Protein AF-A0A661KFM7-F1 (afdb_monomer_lite)

Radius of gyration: 10.35 Å; chains: 1; bounding box: 20×26×27 Å

Structure (mmCIF, N/CA/C/O backbone):
data_AF-A0A661KFM7-F1
#
_entry.id   AF-A0A661KFM7-F1
#
loop_
_atom_site.group_PDB
_atom_site.id
_atom_site.type_symbol
_atom_site.label_atom_id
_atom_site.label_alt_id
_atom_site.label_comp_id
_atom_site.label_asym_id
_atom_site.label_entity_id
_atom_site.label_seq_id
_atom_site.pdbx_PDB_ins_code
_atom_site.Cartn_x
_atom_site.Cartn_y
_atom_site.Cartn_z
_atom_site.occupancy
_atom_site.B_iso_or_equiv
_atom_site.auth_seq_id
_atom_site.auth_comp_id
_atom_site.auth_asym_id
_atom_site.auth_atom_id
_atom_site.pdbx_PDB_model_num
ATOM 1 N N . ILE A 1 1 ? 1.233 -3.483 -17.573 1.00 57.59 1 ILE A N 1
ATOM 2 C CA . ILE A 1 1 ? 1.302 -4.247 -16.294 1.00 57.59 1 ILE A CA 1
ATOM 3 C C . ILE A 1 1 ? 1.118 -3.377 -15.026 1.00 57.59 1 ILE A C 1
ATOM 5 O O . ILE A 1 1 ? 1.051 -3.910 -13.933 1.00 57.59 1 ILE A O 1
ATOM 9 N N . ILE A 1 2 ? 0.977 -2.045 -15.127 1.00 63.22 2 ILE A N 1
ATOM 10 C CA . ILE A 1 2 ? 0.995 -1.126 -13.961 1.00 63.22 2 ILE A CA 1
ATOM 11 C C . ILE A 1 2 ? -0.372 -1.018 -13.244 1.00 63.22 2 ILE A C 1
ATOM 13 O O . ILE A 1 2 ? -0.438 -0.667 -12.068 1.00 63.22 2 ILE A O 1
ATOM 17 N N . ALA A 1 3 ? -1.471 -1.327 -13.943 1.00 74.88 3 ALA A N 1
ATOM 18 C CA . ALA A 1 3 ? -2.832 -1.211 -13.413 1.00 74.88 3 ALA A CA 1
ATOM 19 C C . ALA A 1 3 ? -3.121 -2.222 -12.290 1.00 74.88 3 ALA A C 1
ATOM 21 O O . ALA A 1 3 ? -3.622 -1.830 -11.239 1.00 74.88 3 ALA A O 1
ATOM 22 N N . VAL A 1 4 ? -2.713 -3.483 -12.480 1.00 81.44 4 VAL A N 1
ATOM 23 C CA . VAL A 1 4 ? -2.881 -4.558 -11.486 1.00 81.44 4 VAL A CA 1
ATOM 24 C C . VAL A 1 4 ? -2.174 -4.199 -10.186 1.00 81.44 4 VAL A C 1
ATOM 26 O O . VAL A 1 4 ? -2.733 -4.353 -9.110 1.00 81.44 4 VAL A O 1
ATOM 29 N N . GLU A 1 5 ? -0.968 -3.644 -10.271 1.00 81.19 5 GLU A N 1
ATOM 30 C CA . GLU A 1 5 ? -0.193 -3.312 -9.081 1.00 81.19 5 GLU A CA 1
ATOM 31 C C . GLU A 1 5 ? -0.842 -2.195 -8.251 1.00 81.19 5 GLU A C 1
ATOM 33 O O . GLU A 1 5 ? -0.896 -2.284 -7.026 1.00 81.19 5 GLU A O 1
ATOM 38 N N . ARG A 1 6 ? -1.409 -1.175 -8.911 1.00 83.38 6 ARG A N 1
ATOM 39 C CA . ARG A 1 6 ? -2.198 -0.124 -8.249 1.00 83.38 6 ARG A CA 1
ATOM 40 C C . ARG A 1 6 ? -3.469 -0.689 -7.618 1.00 83.38 6 ARG A C 1
ATOM 42 O O . ARG A 1 6 ? -3.836 -0.269 -6.519 1.00 83.38 6 ARG A O 1
ATOM 49 N N . GLU A 1 7 ? -4.150 -1.595 -8.310 1.00 85.62 7 GLU A N 1
ATOM 50 C CA . GLU A 1 7 ? -5.389 -2.209 -7.838 1.00 85.62 7 GLU A CA 1
ATOM 51 C C . GLU A 1 7 ? -5.133 -3.087 -6.614 1.00 85.62 7 GLU A C 1
ATOM 53 O O . GLU A 1 7 ? -5.774 -2.895 -5.585 1.00 85.62 7 GLU A O 1
ATOM 58 N N . VAL A 1 8 ? -4.101 -3.929 -6.667 1.00 85.81 8 VAL A N 1
ATOM 59 C CA . VAL A 1 8 ? -3.633 -4.751 -5.548 1.00 85.81 8 VAL A CA 1
ATOM 60 C C . VAL A 1 8 ? -3.225 -3.881 -4.360 1.00 85.81 8 VAL A C 1
ATOM 62 O O . VAL A 1 8 ? -3.636 -4.162 -3.231 1.00 85.81 8 VAL A O 1
ATOM 65 N N . LEU A 1 9 ? -2.487 -2.785 -4.588 1.00 83.38 9 LEU A N 1
ATOM 66 C CA . LEU A 1 9 ? -2.164 -1.827 -3.527 1.00 83.38 9 LEU A CA 1
ATOM 67 C C . LEU A 1 9 ? -3.446 -1.265 -2.909 1.00 83.38 9 LEU A C 1
ATOM 69 O O . LEU A 1 9 ? -3.611 -1.294 -1.696 1.00 83.38 9 LEU A O 1
ATOM 73 N N . THR A 1 10 ? -4.367 -0.778 -3.740 1.00 83.88 10 THR A N 1
ATOM 74 C CA . THR A 1 10 ? -5.604 -0.119 -3.301 1.00 83.88 10 THR A CA 1
ATOM 75 C C . THR A 1 10 ? -6.512 -1.083 -2.545 1.00 83.88 10 THR A C 1
ATOM 77 O O . THR A 1 10 ? -7.048 -0.726 -1.499 1.00 83.88 10 THR A O 1
ATOM 80 N N . GLN A 1 11 ? -6.657 -2.317 -3.025 1.00 87.75 11 GLN A N 1
ATOM 81 C CA . GLN A 1 11 ? -7.420 -3.366 -2.358 1.00 87.75 11 GLN A CA 1
ATOM 82 C C . GLN A 1 11 ? -6.783 -3.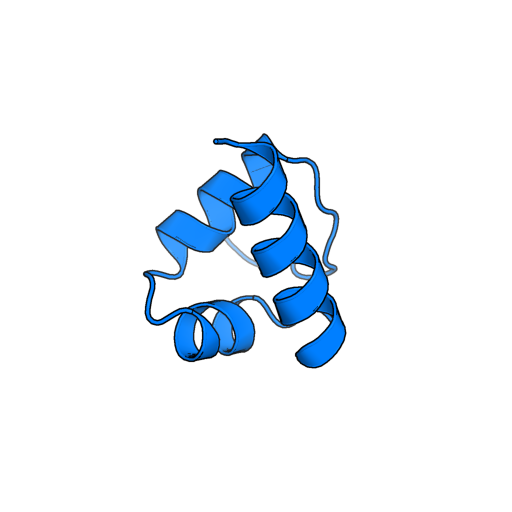758 -1.029 1.00 87.75 11 GLN A C 1
ATOM 84 O O . GLN A 1 11 ? -7.485 -3.859 -0.026 1.00 87.75 11 GLN A O 1
ATOM 89 N N . THR A 1 12 ? -5.461 -3.928 -0.991 1.00 87.50 12 THR A N 1
ATOM 90 C CA . THR A 1 12 ? -4.747 -4.256 0.248 1.00 87.50 12 THR A CA 1
ATOM 91 C C . THR A 1 12 ? -4.880 -3.125 1.259 1.00 87.50 12 THR A C 1
ATOM 93 O O . THR A 1 12 ? -5.191 -3.366 2.417 1.00 87.50 12 THR A O 1
ATOM 96 N N . LEU A 1 13 ? -4.727 -1.881 0.816 1.00 82.56 13 LEU A N 1
ATOM 97 C CA . LEU A 1 13 ? -4.881 -0.698 1.653 1.00 82.56 13 LEU A CA 1
ATOM 98 C C . LEU A 1 13 ? -6.314 -0.533 2.159 1.00 82.56 13 LEU A C 1
ATOM 100 O O . LEU A 1 13 ? -6.504 -0.183 3.318 1.00 82.56 13 LEU A O 1
ATOM 104 N N . ARG A 1 14 ? -7.326 -0.842 1.341 1.00 85.12 14 ARG A N 1
ATOM 105 C CA . ARG A 1 14 ? -8.721 -0.921 1.799 1.00 85.12 14 ARG A CA 1
ATOM 106 C C . ARG A 1 14 ? -8.906 -2.026 2.838 1.00 85.12 14 ARG A C 1
ATOM 108 O O . ARG A 1 14 ? -9.530 -1.776 3.861 1.00 85.12 14 ARG A O 1
ATOM 115 N N . LYS A 1 15 ? -8.318 -3.208 2.624 1.00 86.12 15 LYS A N 1
ATOM 116 C CA . LYS A 1 15 ? -8.346 -4.319 3.591 1.00 86.12 15 LYS A CA 1
ATOM 117 C C . LYS A 1 15 ? -7.654 -3.974 4.911 1.00 86.12 15 LYS A C 1
ATOM 119 O O . LYS A 1 15 ? -8.052 -4.483 5.951 1.00 86.12 15 LYS A O 1
ATOM 124 N N . THR A 1 16 ? -6.633 -3.120 4.890 1.00 84.06 16 THR A N 1
ATOM 125 C CA . THR A 1 16 ? -5.899 -2.700 6.092 1.00 84.06 16 THR A CA 1
ATOM 126 C C . THR A 1 16 ? -6.375 -1.370 6.675 1.00 84.06 16 THR A C 1
ATOM 128 O O . THR A 1 16 ? -5.697 -0.832 7.553 1.00 84.06 16 THR A O 1
ATOM 131 N N . SER A 1 17 ? -7.509 -0.829 6.208 1.00 79.31 17 SER A N 1
ATOM 132 C CA . SER A 1 17 ? -8.043 0.490 6.597 1.00 79.31 17 SER A CA 1
ATOM 133 C C . SER A 1 17 ? -7.020 1.627 6.483 1.00 79.31 17 SER A C 1
ATOM 135 O O . SER A 1 17 ? -6.959 2.528 7.312 1.00 79.31 17 SER A O 1
ATOM 137 N N . GLY A 1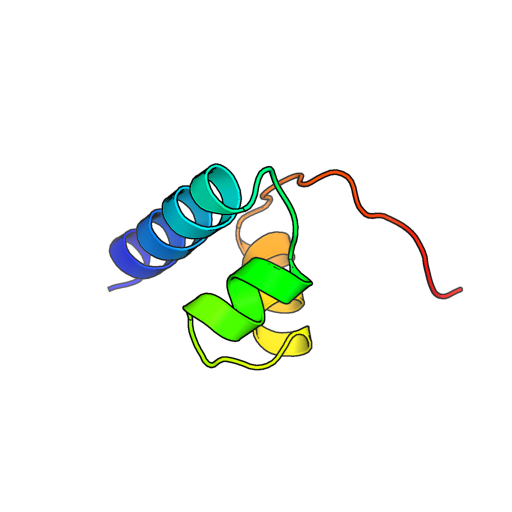 18 ? -6.174 1.573 5.458 1.00 74.44 18 GLY A N 1
ATOM 138 C CA . GLY A 1 18 ? -5.151 2.576 5.181 1.00 74.44 18 GLY A CA 1
ATOM 139 C C . GLY A 1 18 ? -3.833 2.384 5.925 1.00 74.44 18 GLY A C 1
ATOM 140 O O . GLY A 1 18 ? -2.931 3.213 5.801 1.00 74.44 18 GLY A O 1
ATOM 141 N N . ASN A 1 19 ? -3.675 1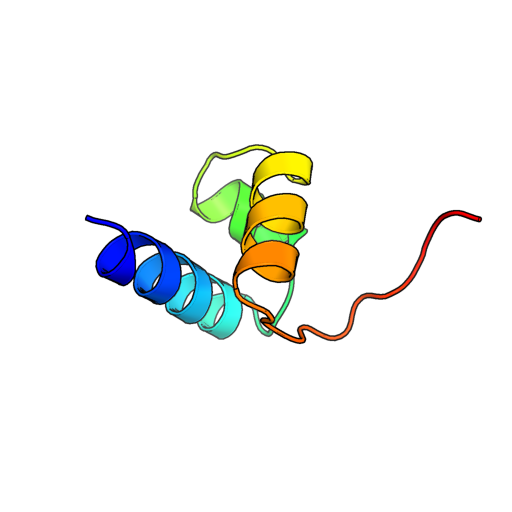.274 6.645 1.00 81.19 19 ASN A N 1
ATOM 142 C CA . ASN A 1 19 ? -2.439 0.972 7.344 1.00 81.19 19 ASN A CA 1
ATOM 143 C C . ASN A 1 19 ? -1.380 0.420 6.369 1.00 81.19 19 ASN A C 1
ATOM 145 O O . ASN A 1 19 ? -1.450 -0.732 5.918 1.00 81.19 19 ASN A O 1
ATOM 149 N N . LYS A 1 20 ? -0.393 1.265 6.044 1.00 79.19 20 LYS A N 1
ATOM 150 C CA . LYS A 1 20 ? 0.688 0.985 5.082 1.00 79.19 20 LYS A CA 1
ATOM 151 C C . LYS A 1 20 ? 1.626 -0.124 5.555 1.00 79.19 20 LYS A C 1
ATOM 153 O O . LYS A 1 20 ? 2.037 -0.943 4.742 1.00 79.19 20 LYS A O 1
ATOM 158 N N . ALA A 1 21 ? 1.906 -0.205 6.855 1.00 82.44 21 ALA A N 1
ATOM 159 C CA . ALA A 1 21 ? 2.742 -1.262 7.427 1.00 82.44 21 ALA A CA 1
ATOM 160 C C . ALA A 1 21 ? 2.058 -2.637 7.353 1.00 82.44 21 ALA A C 1
ATOM 162 O O . ALA A 1 21 ? 2.685 -3.634 6.991 1.00 82.44 21 ALA A O 1
ATOM 163 N N . LYS A 1 22 ? 0.746 -2.695 7.622 1.00 85.25 22 LYS A N 1
ATOM 164 C CA . LYS A 1 22 ? -0.034 -3.926 7.421 1.00 85.25 22 LYS A CA 1
ATOM 165 C C . LYS A 1 22 ? -0.108 -4.314 5.946 1.00 85.25 22 LYS A C 1
ATOM 167 O O . LYS A 1 22 ? 0.004 -5.495 5.637 1.00 85.25 22 LYS A O 1
ATOM 172 N N . ALA A 1 23 ? -0.255 -3.343 5.044 1.00 85.88 23 ALA A N 1
ATOM 173 C CA . ALA A 1 23 ? -0.280 -3.612 3.608 1.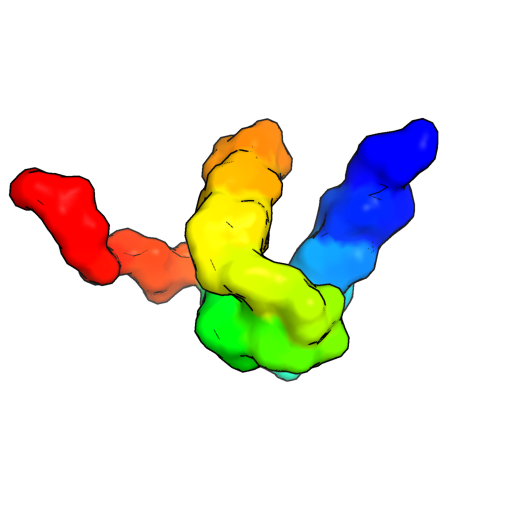00 85.88 23 ALA A CA 1
ATOM 174 C C . ALA A 1 23 ? 1.076 -4.115 3.089 1.00 85.88 23 ALA A C 1
ATOM 176 O O . ALA A 1 23 ? 1.108 -5.050 2.298 1.00 85.88 23 ALA A O 1
ATOM 177 N N . ALA A 1 24 ? 2.183 -3.560 3.594 1.00 86.12 24 ALA A N 1
ATOM 178 C CA . ALA A 1 24 ? 3.542 -4.031 3.328 1.00 86.12 24 ALA A CA 1
ATOM 179 C C . ALA A 1 24 ? 3.726 -5.496 3.748 1.00 86.12 24 ALA A C 1
ATOM 181 O O . ALA A 1 24 ? 4.186 -6.313 2.955 1.00 86.12 24 ALA A O 1
ATOM 182 N N . ARG A 1 25 ? 3.268 -5.857 4.957 1.00 87.56 25 ARG A N 1
ATOM 183 C CA . ARG A 1 25 ? 3.267 -7.251 5.433 1.00 87.56 25 ARG A CA 1
ATOM 184 C C . ARG A 1 25 ? 2.397 -8.175 4.579 1.00 87.56 25 ARG A C 1
ATOM 186 O O . ARG A 1 25 ? 2.819 -9.286 4.290 1.00 87.56 25 ARG A O 1
ATOM 193 N N . LEU A 1 26 ? 1.210 -7.722 4.174 1.00 86.62 26 LEU A N 1
ATOM 194 C CA . LEU A 1 26 ? 0.282 -8.490 3.333 1.00 86.62 26 LEU A CA 1
ATOM 195 C C . LEU A 1 26 ? 0.835 -8.758 1.935 1.00 86.62 26 LEU A C 1
ATOM 197 O O . LEU A 1 26 ? 0.659 -9.848 1.406 1.00 86.62 26 LEU A O 1
ATOM 201 N N . LEU A 1 27 ? 1.501 -7.764 1.352 1.00 84.06 27 LEU A N 1
ATOM 202 C CA . LEU A 1 27 ? 2.116 -7.866 0.032 1.00 84.06 27 LEU A CA 1
ATOM 203 C C . LEU A 1 27 ? 3.546 -8.418 0.086 1.00 84.06 27 LEU A C 1
ATOM 205 O O . LEU A 1 27 ? 4.162 -8.561 -0.961 1.00 84.06 27 LEU A O 1
ATOM 209 N N . GLN A 1 28 ? 4.062 -8.717 1.285 1.00 86.44 28 GLN A N 1
ATOM 210 C CA . GLN A 1 28 ? 5.436 -9.166 1.538 1.00 86.44 28 GLN A CA 1
ATOM 211 C C . GLN A 1 28 ? 6.503 -8.287 0.868 1.00 86.44 28 GLN A C 1
ATOM 213 O O . GLN A 1 28 ? 7.540 -8.767 0.416 1.00 86.44 28 GLN A O 1
ATOM 218 N N . ILE A 1 29 ? 6.254 -6.980 0.814 1.00 85.94 29 ILE A N 1
ATOM 219 C CA . ILE A 1 29 ? 7.188 -6.002 0.253 1.00 85.94 29 ILE A CA 1
ATOM 220 C C . ILE A 1 29 ? 7.572 -4.964 1.292 1.00 85.94 29 ILE A C 1
ATOM 222 O O . ILE A 1 29 ? 6.848 -4.715 2.255 1.00 85.94 29 ILE A O 1
ATOM 226 N N . ASP A 1 30 ? 8.724 -4.338 1.075 1.00 85.56 30 ASP A N 1
ATOM 227 C CA . ASP A 1 30 ? 9.255 -3.348 1.999 1.00 85.56 30 ASP A CA 1
ATOM 228 C C . ASP A 1 30 ? 8.333 -2.124 2.134 1.00 85.56 30 ASP A C 1
ATOM 230 O O . ASP A 1 30 ? 7.715 -1.658 1.165 1.00 85.56 30 ASP A O 1
ATOM 234 N N . TYR A 1 31 ? 8.280 -1.559 3.342 1.00 83.06 31 TYR A N 1
ATOM 235 C CA . TYR A 1 31 ? 7.524 -0.339 3.612 1.00 83.06 31 TYR A CA 1
ATOM 236 C C . TYR A 1 31 ? 7.955 0.818 2.698 1.00 83.06 31 TYR A C 1
ATOM 238 O O . TYR A 1 31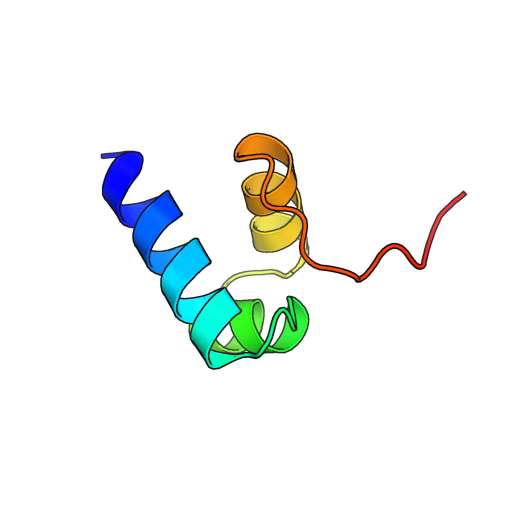 ? 7.091 1.549 2.217 1.00 83.06 31 TYR A O 1
ATOM 246 N N . LYS A 1 32 ? 9.252 0.972 2.389 1.00 84.06 32 LYS A N 1
ATOM 247 C CA . LYS A 1 32 ? 9.741 2.002 1.453 1.00 84.06 32 LYS A CA 1
ATOM 248 C C . LYS A 1 32 ? 9.211 1.787 0.040 1.00 84.06 32 LYS A C 1
ATOM 250 O O . LYS A 1 32 ? 8.921 2.769 -0.648 1.00 84.06 32 LYS A O 1
ATOM 255 N N . THR A 1 33 ? 9.040 0.536 -0.385 1.00 85.69 33 THR A N 1
ATOM 256 C CA . THR A 1 33 ? 8.457 0.200 -1.691 1.00 85.69 33 THR A CA 1
ATOM 257 C C . THR A 1 33 ? 6.981 0.576 -1.729 1.00 85.69 33 THR A C 1
ATOM 259 O O . THR A 1 33 ? 6.556 1.260 -2.662 1.00 85.69 33 THR A O 1
ATOM 262 N N . ILE A 1 34 ? 6.214 0.221 -0.690 1.00 84.12 34 ILE A N 1
ATOM 263 C CA . ILE A 1 34 ? 4.820 0.663 -0.541 1.00 84.12 34 ILE A CA 1
ATOM 264 C C . ILE A 1 34 ? 4.751 2.186 -0.525 1.00 84.12 34 ILE A C 1
ATOM 266 O O . ILE A 1 34 ? 3.992 2.754 -1.296 1.00 84.12 34 ILE A O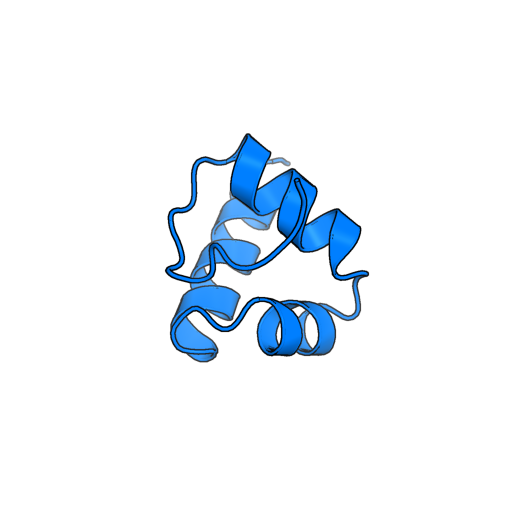 1
ATOM 270 N N . HIS A 1 35 ? 5.557 2.857 0.296 1.00 82.44 35 HIS A N 1
ATOM 271 C CA . HIS A 1 35 ? 5.574 4.313 0.414 1.00 82.44 35 HIS A CA 1
ATOM 272 C C . HIS A 1 35 ? 5.842 4.977 -0.942 1.00 82.44 35 HIS A C 1
ATOM 274 O O . HIS A 1 35 ? 5.086 5.848 -1.371 1.00 82.44 35 HIS A O 1
ATOM 280 N N . SER A 1 36 ? 6.881 4.528 -1.648 1.00 85.88 36 SER A N 1
ATOM 281 C CA . SER A 1 36 ? 7.242 5.035 -2.974 1.00 85.88 36 SER A CA 1
ATOM 282 C C . SER A 1 36 ? 6.123 4.816 -3.990 1.00 85.88 36 SER A C 1
ATOM 284 O O . SER A 1 36 ? 5.807 5.720 -4.759 1.00 85.88 36 SER A O 1
ATOM 286 N N . LYS A 1 37 ? 5.476 3.644 -3.977 1.00 84.44 37 LYS A N 1
ATOM 287 C CA . LYS A 1 37 ? 4.359 3.332 -4.878 1.00 84.44 37 LYS A CA 1
ATOM 288 C C . LYS A 1 37 ? 3.099 4.120 -4.538 1.00 84.44 37 LYS A C 1
ATOM 290 O O . LYS A 1 37 ? 2.522 4.732 -5.423 1.00 84.44 37 LYS A O 1
ATOM 295 N N . VAL A 1 38 ? 2.711 4.187 -3.270 1.00 81.62 38 VAL A N 1
ATOM 296 C CA . VAL A 1 38 ? 1.595 5.000 -2.764 1.00 81.62 38 VAL A CA 1
ATOM 297 C C . VAL A 1 38 ? 1.768 6.463 -3.169 1.00 81.62 38 VAL A C 1
ATOM 299 O O . VAL A 1 38 ? 0.834 7.053 -3.708 1.00 81.62 38 VAL A O 1
ATOM 302 N N . LYS A 1 39 ? 2.974 7.017 -2.992 1.00 82.69 39 LYS A N 1
ATOM 303 C CA . LYS A 1 39 ? 3.327 8.378 -3.415 1.00 82.69 39 LYS A CA 1
ATOM 304 C C . LYS A 1 39 ? 3.265 8.532 -4.937 1.00 82.69 39 LYS A C 1
ATOM 306 O O . LYS A 1 39 ? 2.661 9.481 -5.423 1.00 82.69 39 LYS A O 1
ATOM 311 N N . LYS A 1 40 ? 3.809 7.570 -5.691 1.00 83.62 40 LYS A N 1
ATOM 312 C CA . LYS A 1 40 ? 3.782 7.548 -7.165 1.00 83.62 40 LYS A CA 1
ATOM 313 C C . LYS A 1 40 ? 2.365 7.447 -7.740 1.00 83.62 40 LYS A C 1
ATOM 315 O O . LYS A 1 40 ? 2.094 8.030 -8.782 1.00 83.62 40 LYS A O 1
ATOM 320 N N . TYR A 1 41 ? 1.467 6.730 -7.069 1.00 80.75 41 TYR A N 1
ATOM 321 C CA . TYR A 1 41 ? 0.065 6.575 -7.465 1.00 80.75 41 TYR A CA 1
ATOM 322 C C . TYR A 1 41 ? -0.869 7.626 -6.840 1.00 80.75 41 TYR A C 1
ATOM 324 O O . TYR A 1 41 ? -2.069 7.592 -7.109 1.00 80.75 41 TYR A O 1
ATOM 332 N N . GLY A 1 42 ? -0.354 8.533 -6.000 1.00 76.69 42 GLY A N 1
ATOM 333 C CA . GLY A 1 42 ? -1.143 9.572 -5.332 1.00 76.69 42 GLY A CA 1
ATOM 334 C C . GLY A 1 42 ? -2.192 9.035 -4.352 1.00 76.69 42 GLY A C 1
ATOM 335 O O . GLY A 1 42 ? -3.209 9.687 -4.118 1.00 76.69 42 GLY A O 1
ATOM 336 N N . ILE A 1 43 ? -1.989 7.839 -3.793 1.00 78.19 43 ILE A N 1
ATOM 337 C CA . ILE A 1 43 ? -2.955 7.222 -2.879 1.00 78.19 43 ILE A CA 1
ATOM 338 C C . ILE A 1 43 ? -2.813 7.911 -1.513 1.00 78.19 43 ILE A C 1
ATOM 340 O O . ILE A 1 43 ? -1.857 7.676 -0.778 1.00 78.19 43 ILE A O 1
ATOM 344 N N . LYS A 1 44 ? -3.753 8.795 -1.164 1.00 67.19 44 LYS A N 1
ATOM 345 C CA . LYS A 1 44 ? -3.789 9.445 0.154 1.00 67.19 44 LYS A CA 1
ATOM 346 C C . LYS A 1 44 ? -4.341 8.471 1.191 1.00 67.19 44 LYS A C 1
ATOM 348 O O . LYS A 1 44 ? -5.526 8.164 1.205 1.00 67.19 44 LYS A O 1
ATOM 353 N N . ILE A 1 45 ? -3.465 7.985 2.056 1.00 66.44 45 ILE A N 1
ATOM 354 C CA . ILE A 1 45 ? -3.794 7.100 3.177 1.00 66.44 45 ILE A CA 1
ATOM 355 C C . ILE A 1 45 ? -3.158 7.716 4.405 1.00 66.44 45 ILE A C 1
ATOM 357 O O . ILE A 1 45 ? -1.941 7.918 4.406 1.00 66.44 45 ILE A O 1
ATOM 361 N N . GLY A 1 46 ? -4.009 8.088 5.361 1.00 61.00 46 GLY A N 1
ATOM 362 C CA . GLY A 1 46 ? -3.793 9.089 6.411 1.00 61.00 46 GLY A CA 1
ATOM 363 C C . GLY A 1 46 ? -2.725 8.770 7.452 1.00 61.00 46 GLY A C 1
ATOM 364 O O . GLY A 1 46 ? -3.018 8.732 8.634 1.00 61.00 46 GLY A O 1
ATOM 365 N N . GLU A 1 47 ? -1.486 8.594 7.014 1.00 56.91 47 GLU A N 1
ATOM 366 C CA . GLU A 1 47 ? -0.304 8.506 7.866 1.00 56.91 47 GLU A CA 1
ATOM 367 C C . GLU A 1 47 ? 0.774 9.379 7.231 1.00 56.91 47 GLU A C 1
ATOM 369 O O . GLU A 1 47 ? 1.489 8.944 6.320 1.00 56.91 47 GLU A O 1
ATOM 374 N N . GLU A 1 48 ? 0.808 10.629 7.683 1.00 54.31 48 GLU A N 1
ATOM 375 C CA . GLU A 1 48 ? 1.896 11.584 7.515 1.00 54.31 48 GLU A CA 1
ATOM 376 C C . GLU A 1 48 ? 2.444 11.865 8.920 1.00 54.31 48 GLU A C 1
ATOM 378 O O . GLU A 1 48 ? 2.042 12.793 9.617 1.00 54.31 48 GLU A O 1
ATOM 383 N N . LYS A 1 49 ? 3.306 10.965 9.392 1.00 59.59 49 LYS A N 1
ATOM 384 C CA . LYS A 1 49 ? 4.153 11.180 10.565 1.00 59.59 49 LYS A CA 1
ATOM 385 C C . LYS A 1 49 ? 5.555 10.698 10.200 1.00 59.59 49 LYS A C 1
ATOM 387 O O . LYS A 1 49 ? 5.792 9.495 10.140 1.00 59.59 49 LYS A O 1
ATOM 392 N N . GLY A 1 50 ? 6.465 11.643 9.954 1.00 59.25 50 GLY A N 1
ATOM 393 C CA . GLY A 1 50 ? 7.901 11.422 10.137 1.00 59.25 50 GLY A CA 1
ATOM 394 C C . GLY A 1 50 ? 8.828 11.860 8.999 1.00 59.25 50 GLY A C 1
ATOM 395 O O . GLY A 1 50 ? 8.867 11.210 7.957 1.00 59.25 50 GLY A O 1
ATOM 396 N N . ASN A 1 51 ? 9.665 12.851 9.341 1.00 44.53 51 ASN A N 1
ATOM 397 C CA . ASN A 1 51 ? 10.900 13.355 8.719 1.00 44.53 51 ASN A CA 1
ATOM 398 C C . ASN A 1 51 ? 10.707 14.347 7.554 1.00 44.53 51 ASN A C 1
ATOM 400 O O . ASN A 1 51 ? 10.386 13.931 6.445 1.00 44.53 51 ASN A O 1
ATOM 404 N N . ILE A 1 52 ? 10.898 15.663 7.717 1.00 47.31 52 ILE A N 1
ATOM 405 C CA . ILE A 1 52 ? 11.819 16.444 8.578 1.00 47.31 52 ILE A CA 1
ATOM 406 C C . ILE A 1 52 ? 11.051 17.574 9.266 1.00 47.31 52 ILE A C 1
ATOM 408 O O . ILE A 1 52 ? 10.221 18.199 8.570 1.00 47.31 52 ILE A O 1
#

Foldseek 3Di:
DVVVVVVLLVVLCVVVVLDLVSSCVVVVHDSVVSVVVCVVVVPDRPDDDDDD

pLDDT: mean 77.95, std 11.19, range [44.53, 87.75]

Sequence (52 aa):
IIAVEREVLTQTLRKTSGNKAKAARLLQIDYKTIHSKVKKYGIKIGEEKGNI

Secondary structure (DSSP, 8-state):
-HHHHHHHHHHHHHHTTT-HHHHHHHTT--HHHHHHHHHHTT---S------